Protein AF-A0A943TGK4-F1 (afdb_monomer_lite)

Structure (mmCIF, N/CA/C/O backbone):
data_AF-A0A943TGK4-F1
#
_entry.id   AF-A0A943TGK4-F1
#
loop_
_atom_site.group_PDB
_atom_site.id
_atom_site.type_symbol
_atom_site.label_atom_id
_atom_site.label_alt_id
_atom_site.label_comp_id
_atom_site.label_asym_id
_atom_site.label_entity_id
_atom_site.label_seq_id
_atom_site.pdbx_PDB_ins_code
_atom_site.Cartn_x
_atom_site.Cartn_y
_atom_site.Cartn_z
_atom_site.occupancy
_atom_site.B_iso_or_equiv
_atom_site.auth_seq_id
_atom_site.auth_comp_id
_atom_site.auth_asym_id
_atom_site.auth_atom_id
_atom_site.pdbx_PDB_model_num
ATOM 1 N N . LYS A 1 1 ? 6.358 -10.806 -20.850 1.00 39.47 1 LYS A N 1
ATOM 2 C CA . LYS A 1 1 ? 7.495 -9.863 -20.963 1.00 39.47 1 LYS A CA 1
ATOM 3 C C . LYS A 1 1 ? 7.512 -9.006 -19.706 1.00 39.47 1 LYS A C 1
ATOM 5 O O . LYS A 1 1 ? 6.733 -8.071 -19.610 1.00 39.47 1 LYS A O 1
ATOM 10 N N . THR A 1 2 ? 8.279 -9.402 -18.698 1.00 44.31 2 THR A N 1
ATOM 11 C CA . THR A 1 2 ? 8.508 -8.584 -17.504 1.00 44.31 2 THR A CA 1
ATOM 12 C C . THR A 1 2 ? 9.655 -7.635 -17.809 1.00 44.31 2 THR A C 1
ATOM 14 O O . THR A 1 2 ? 10.704 -8.072 -18.269 1.00 44.31 2 THR A O 1
ATOM 17 N N . THR A 1 3 ? 9.431 -6.344 -17.606 1.00 54.97 3 THR A N 1
ATOM 18 C CA . THR A 1 3 ? 10.442 -5.286 -17.680 1.00 54.97 3 THR A CA 1
ATOM 19 C C . THR A 1 3 ? 11.542 -5.596 -16.655 1.00 54.97 3 THR A C 1
ATOM 21 O O . THR A 1 3 ? 11.349 -5.417 -15.450 1.00 54.97 3 THR A O 1
ATOM 24 N N . ASP A 1 4 ? 12.673 -6.148 -17.100 1.00 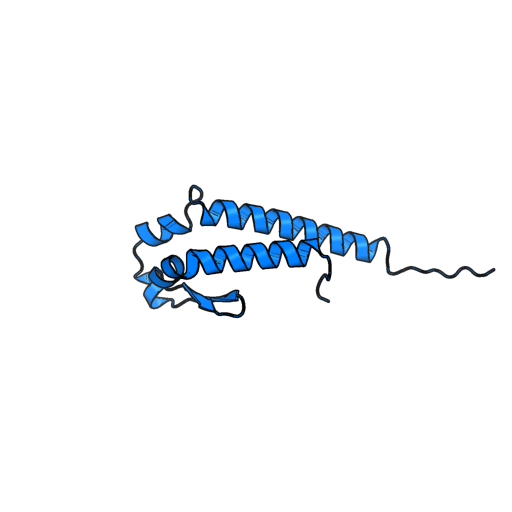60.09 4 ASP A N 1
ATOM 25 C CA . ASP A 1 4 ? 13.775 -6.589 -16.227 1.00 60.09 4 ASP A CA 1
ATOM 26 C C . ASP A 1 4 ? 14.643 -5.430 -15.704 1.00 60.09 4 ASP A C 1
ATOM 28 O O . ASP A 1 4 ? 15.632 -5.670 -15.004 1.00 60.09 4 ASP A O 1
ATOM 32 N N . SER A 1 5 ? 14.251 -4.183 -16.000 1.00 71.81 5 SER A N 1
ATOM 33 C CA . SER A 1 5 ? 14.897 -2.964 -15.517 1.00 71.81 5 SER A CA 1
ATOM 34 C C . SER A 1 5 ? 15.079 -2.973 -13.995 1.00 71.81 5 SER A C 1
ATOM 36 O O . SER A 1 5 ? 14.159 -3.256 -13.213 1.00 71.81 5 SER A O 1
ATOM 38 N N . HIS A 1 6 ? 16.305 -2.639 -13.584 1.00 79.94 6 HIS A N 1
ATOM 39 C CA . HIS A 1 6 ? 16.731 -2.542 -12.191 1.00 79.94 6 HIS A CA 1
ATOM 40 C C . HIS A 1 6 ? 15.796 -1.639 -11.374 1.00 79.94 6 HIS A C 1
ATOM 42 O O . HIS A 1 6 ? 15.399 -1.998 -10.261 1.00 79.94 6 HIS A O 1
ATOM 48 N N . ASP A 1 7 ? 15.372 -0.516 -11.954 1.00 86.19 7 ASP A N 1
ATOM 49 C CA . ASP A 1 7 ? 14.502 0.456 -11.295 1.00 86.19 7 ASP A CA 1
ATOM 50 C C . ASP A 1 7 ? 13.088 -0.083 -11.087 1.00 86.19 7 ASP A C 1
ATOM 52 O O . ASP A 1 7 ? 12.519 0.060 -10.003 1.00 86.19 7 ASP A O 1
ATOM 56 N N . THR A 1 8 ? 12.548 -0.811 -12.066 1.00 87.94 8 THR A N 1
ATOM 57 C CA . THR A 1 8 ? 11.214 -1.417 -11.952 1.00 87.94 8 THR A CA 1
ATOM 58 C C . THR A 1 8 ? 11.169 -2.443 -10.815 1.00 87.94 8 THR A C 1
ATOM 60 O O . THR A 1 8 ? 10.283 -2.400 -9.955 1.00 87.94 8 THR A O 1
ATOM 63 N N . LYS A 1 9 ? 12.178 -3.322 -10.734 1.00 90.06 9 LYS A N 1
ATOM 64 C CA . LYS A 1 9 ? 12.321 -4.291 -9.631 1.00 90.06 9 LYS A CA 1
ATOM 65 C C . LYS A 1 9 ? 12.501 -3.594 -8.284 1.00 90.06 9 LYS A C 1
ATOM 67 O O . LYS A 1 9 ? 11.919 -4.012 -7.279 1.00 90.06 9 LYS A O 1
ATOM 72 N N . ARG A 1 10 ? 13.287 -2.517 -8.254 1.00 93.12 10 ARG A N 1
ATOM 73 C CA . ARG A 1 10 ? 13.559 -1.727 -7.052 1.00 93.12 10 ARG A CA 1
ATOM 74 C C . ARG A 1 10 ? 12.296 -1.051 -6.514 1.00 93.12 10 ARG A C 1
ATOM 76 O O . ARG A 1 10 ? 12.066 -1.100 -5.303 1.00 93.12 10 ARG A O 1
ATOM 83 N N . TYR A 1 11 ? 11.478 -0.430 -7.362 1.00 93.75 11 TYR A N 1
ATOM 84 C CA . TYR A 1 11 ? 10.233 0.210 -6.923 1.00 93.75 11 TYR A CA 1
ATOM 85 C C . TYR A 1 11 ? 9.162 -0.814 -6.539 1.00 93.75 11 TYR A C 1
ATOM 87 O O . TYR A 1 11 ? 8.489 -0.623 -5.528 1.00 93.75 11 TYR A O 1
ATOM 95 N N . LEU A 1 12 ? 9.085 -1.955 -7.233 1.00 91.62 12 LEU A N 1
ATOM 96 C CA . LEU A 1 12 ? 8.221 -3.064 -6.820 1.00 91.62 12 LEU A CA 1
ATOM 97 C C . LEU A 1 12 ? 8.592 -3.583 -5.421 1.00 91.62 12 LEU A C 1
ATOM 99 O O . LEU A 1 12 ? 7.717 -3.785 -4.582 1.00 91.62 12 LEU A O 1
ATOM 103 N N . LYS A 1 13 ? 9.888 -3.770 -5.135 1.00 93.19 13 LYS A N 1
ATOM 104 C CA . LYS A 1 13 ? 10.360 -4.195 -3.806 1.00 93.19 13 LYS A CA 1
ATOM 105 C C . LYS A 1 13 ? 10.032 -3.160 -2.726 1.00 93.19 13 LYS A C 1
ATOM 107 O O . LYS A 1 13 ? 9.636 -3.543 -1.628 1.00 93.19 13 LYS A O 1
ATOM 112 N N . GLN A 1 14 ? 10.171 -1.869 -3.034 1.00 94.81 14 GLN A N 1
ATOM 11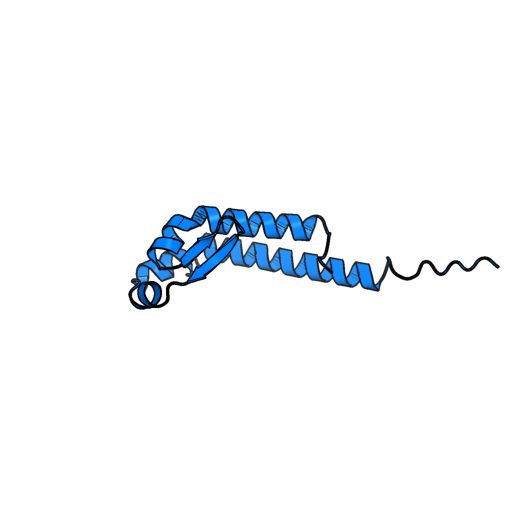3 C CA . GLN A 1 14 ? 9.786 -0.790 -2.119 1.00 94.81 14 GLN A CA 1
ATOM 114 C C . GLN A 1 14 ? 8.286 -0.799 -1.827 1.00 94.81 14 GLN A C 1
ATOM 116 O O . GLN A 1 14 ? 7.914 -0.697 -0.662 1.00 94.81 14 GLN A O 1
ATOM 121 N N . LEU A 1 15 ? 7.440 -0.973 -2.849 1.00 94.44 15 LEU A N 1
ATOM 122 C CA . LEU A 1 15 ? 5.993 -1.049 -2.664 1.00 94.44 15 LEU A CA 1
ATOM 123 C C . LEU A 1 15 ? 5.614 -2.254 -1.799 1.00 94.44 15 LEU A C 1
ATOM 125 O O . LEU A 1 15 ? 4.906 -2.090 -0.814 1.00 94.44 15 LEU A O 1
ATOM 129 N N . LYS A 1 16 ? 6.163 -3.441 -2.096 1.00 94.00 16 LYS A N 1
ATOM 130 C CA . LYS A 1 16 ? 5.939 -4.647 -1.280 1.00 94.00 16 LYS A CA 1
ATOM 131 C C . LYS A 1 16 ? 6.362 -4.441 0.173 1.00 94.00 16 LYS A C 1
ATOM 133 O O . LYS A 1 16 ? 5.601 -4.761 1.073 1.00 94.00 16 LYS A O 1
ATOM 138 N N . SER A 1 17 ? 7.547 -3.873 0.397 1.00 94.69 17 SER A N 1
ATOM 139 C CA . SER A 1 17 ? 8.055 -3.584 1.744 1.00 94.69 17 SER A CA 1
ATOM 140 C C . SER A 1 17 ? 7.156 -2.599 2.495 1.00 94.69 17 SER A C 1
ATOM 142 O O . SER A 1 17 ? 6.824 -2.828 3.658 1.00 94.69 17 SER A O 1
ATOM 144 N N . LEU A 1 18 ? 6.704 -1.536 1.818 1.00 95.44 18 LEU A N 1
ATOM 145 C CA . LEU A 1 18 ? 5.756 -0.580 2.381 1.0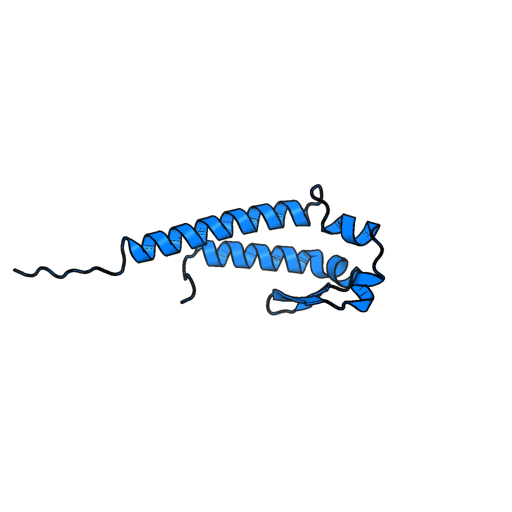0 95.44 18 LEU A CA 1
ATOM 146 C C . LEU A 1 18 ? 4.461 -1.291 2.784 1.00 95.44 18 LEU A C 1
ATOM 148 O O . LEU A 1 18 ? 4.054 -1.201 3.931 1.00 95.44 18 LEU A O 1
ATOM 152 N N . THR A 1 19 ? 3.844 -2.047 1.882 1.00 94.31 19 THR A N 1
ATOM 153 C CA . THR A 1 19 ? 2.599 -2.770 2.164 1.00 94.31 19 THR A CA 1
ATOM 154 C C . THR A 1 19 ? 2.758 -3.807 3.278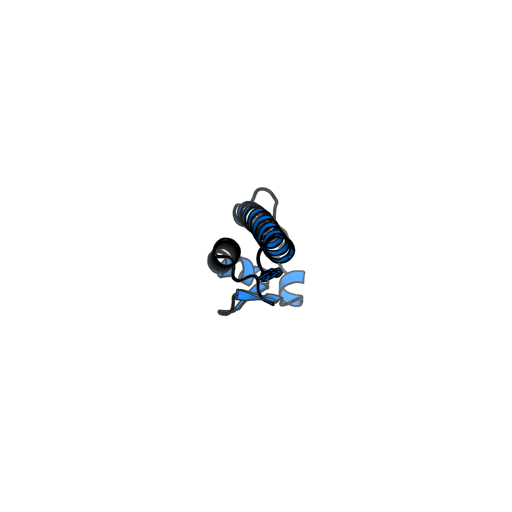 1.00 94.31 19 THR A C 1
ATOM 156 O O . THR A 1 19 ? 1.883 -3.913 4.131 1.00 94.31 19 THR A O 1
ATOM 159 N N . SER A 1 20 ? 3.888 -4.516 3.355 1.00 94.44 20 SER A N 1
ATOM 160 C CA . SER A 1 20 ? 4.172 -5.431 4.467 1.00 94.44 20 SER A CA 1
ATOM 161 C C . SER A 1 20 ? 4.334 -4.709 5.807 1.00 94.44 20 SER A C 1
ATOM 163 O O . SER A 1 20 ? 3.862 -5.224 6.819 1.00 94.44 20 SER A O 1
ATOM 165 N N . LYS A 1 21 ? 4.944 -3.513 5.830 1.00 94.88 21 LYS A N 1
ATOM 166 C CA . LYS A 1 21 ? 5.055 -2.687 7.046 1.00 94.88 21 LYS A CA 1
ATOM 167 C C . LYS A 1 21 ? 3.676 -2.341 7.619 1.00 94.88 21 LYS A C 1
ATOM 169 O O . LYS A 1 21 ? 3.533 -2.352 8.833 1.00 94.88 21 LYS A O 1
ATOM 174 N N . TYR A 1 22 ? 2.690 -2.090 6.754 1.00 95.31 22 TYR A N 1
ATOM 175 C CA . TYR A 1 22 ? 1.315 -1.750 7.147 1.00 95.31 22 TYR A CA 1
ATOM 176 C C . TYR A 1 22 ? 0.365 -2.959 7.196 1.00 95.31 22 TYR A C 1
ATOM 178 O O . TYR A 1 22 ? -0.855 -2.809 7.200 1.00 95.31 22 TYR A O 1
ATOM 186 N N . SER A 1 23 ? 0.899 -4.185 7.188 1.00 94.81 23 SER A N 1
ATOM 187 C CA . SER A 1 23 ? 0.082 -5.406 7.125 1.00 94.81 23 SER A CA 1
ATOM 188 C C . SER A 1 23 ? -0.859 -5.567 8.319 1.00 94.81 23 SER A C 1
ATOM 190 O O . SER A 1 23 ? -1.966 -6.071 8.146 1.00 94.81 23 SER A O 1
ATOM 192 N N . SER A 1 24 ? -0.456 -5.105 9.507 1.00 94.00 24 SER A N 1
ATOM 193 C CA . SER A 1 24 ? -1.307 -5.136 10.698 1.00 94.00 24 SER A CA 1
ATOM 194 C C . SER A 1 24 ? -2.501 -4.196 10.549 1.00 94.00 24 SER A C 1
ATOM 196 O O . SER A 1 24 ? -3.635 -4.633 10.724 1.00 94.00 24 SER A O 1
ATOM 198 N N . GLU A 1 25 ? -2.278 -2.930 10.172 1.00 93.88 25 GLU A N 1
ATOM 199 C CA . GLU A 1 25 ? -3.383 -1.980 10.013 1.00 93.88 25 GLU A CA 1
ATOM 200 C C . GLU A 1 25 ? -4.296 -2.361 8.841 1.00 93.88 25 GLU A C 1
ATOM 202 O O . GLU A 1 25 ? -5.514 -2.232 8.938 1.00 93.88 25 GLU A O 1
ATOM 207 N N . LEU A 1 26 ? -3.726 -2.878 7.747 1.00 95.06 26 LEU A N 1
ATOM 208 C CA . LEU A 1 26 ? -4.494 -3.407 6.619 1.00 95.06 26 LEU A CA 1
ATOM 209 C C . LEU A 1 26 ? -5.372 -4.593 7.053 1.00 95.06 26 LEU A C 1
ATOM 211 O O . LEU A 1 26 ? -6.545 -4.650 6.686 1.00 95.06 26 LEU A O 1
ATOM 215 N N . SER A 1 27 ? -4.851 -5.493 7.890 1.00 94.50 27 SER A N 1
ATOM 216 C CA . SER A 1 27 ? -5.610 -6.637 8.407 1.00 94.50 27 SER A CA 1
ATOM 217 C C . SER A 1 27 ? -6.796 -6.198 9.272 1.00 94.50 27 SER A C 1
ATOM 219 O O . SER A 1 27 ? -7.893 -6.739 9.140 1.00 94.50 27 SER A O 1
ATOM 221 N N . GLU A 1 28 ? -6.627 -5.147 10.085 1.00 93.31 28 GLU A N 1
ATOM 222 C CA . GLU A 1 28 ? -7.704 -4.588 10.920 1.00 93.31 28 GLU A CA 1
ATOM 223 C C . GLU A 1 28 ? -8.915 -4.071 10.132 1.00 93.31 28 GLU A C 1
ATOM 225 O O . GLU A 1 28 ? -9.995 -3.917 10.706 1.00 93.31 28 GLU A O 1
ATOM 230 N N . ILE A 1 29 ? -8.740 -3.773 8.845 1.00 94.94 29 ILE A N 1
ATOM 231 C CA . ILE A 1 29 ? -9.815 -3.338 7.948 1.00 94.94 29 ILE A CA 1
ATOM 232 C C . ILE A 1 29 ? -10.198 -4.420 6.928 1.00 94.94 29 ILE A C 1
ATOM 234 O O . ILE A 1 29 ? -10.868 -4.125 5.945 1.00 94.94 29 ILE A O 1
ATOM 238 N N . GLY A 1 30 ? -9.768 -5.668 7.131 1.00 94.56 30 GLY A N 1
ATOM 239 C CA . GLY A 1 30 ? -10.121 -6.793 6.265 1.00 94.56 30 GLY A CA 1
ATOM 240 C C . GLY A 1 30 ? -9.235 -6.963 5.028 1.00 94.56 30 GLY A C 1
ATOM 241 O O . GLY A 1 30 ? -9.614 -7.697 4.121 1.00 94.56 30 GLY A O 1
ATOM 242 N N . ILE A 1 31 ? -8.062 -6.327 4.961 1.00 96.06 31 ILE A N 1
ATOM 243 C CA . ILE A 1 31 ? -7.099 -6.496 3.864 1.00 96.06 31 ILE A CA 1
ATOM 244 C C . ILE A 1 31 ? -5.911 -7.329 4.350 1.00 96.06 31 ILE A C 1
ATOM 246 O O . ILE A 1 31 ? -5.104 -6.886 5.159 1.00 96.06 31 ILE A O 1
ATOM 250 N N . THR A 1 32 ? -5.753 -8.534 3.816 1.00 95.62 32 THR A N 1
ATOM 251 C CA . THR A 1 32 ? -4.620 -9.407 4.138 1.00 95.62 32 THR A CA 1
ATOM 252 C C . THR A 1 32 ? -3.498 -9.237 3.117 1.00 95.62 32 THR A C 1
ATOM 254 O O . THR A 1 32 ? -3.731 -9.214 1.908 1.00 95.62 32 THR A O 1
ATOM 257 N N . VAL A 1 33 ? -2.260 -9.138 3.609 1.00 94.88 33 VAL A N 1
ATOM 258 C CA . VAL A 1 33 ? -1.044 -9.094 2.786 1.00 94.88 33 VAL A CA 1
ATOM 259 C C . VAL A 1 33 ? -0.399 -10.477 2.781 1.00 94.88 33 VAL A C 1
ATOM 261 O O . VAL A 1 33 ? 0.148 -10.922 3.787 1.00 94.88 33 VAL A O 1
ATOM 264 N N . GLU A 1 34 ? -0.441 -11.168 1.646 1.00 91.88 34 GLU A N 1
ATOM 265 C CA . GLU A 1 34 ? 0.228 -12.458 1.484 1.00 91.88 34 GLU A CA 1
ATOM 266 C C . GLU A 1 34 ? 1.755 -12.294 1.391 1.00 91.88 34 GLU A C 1
ATOM 268 O O . GLU A 1 34 ? 2.272 -11.270 0.935 1.00 91.88 34 GLU A O 1
ATOM 273 N N . ARG A 1 35 ? 2.509 -13.358 1.709 1.00 85.44 35 ARG A N 1
ATOM 274 C CA . ARG A 1 35 ? 3.984 -13.380 1.597 1.00 85.44 35 ARG A CA 1
ATOM 275 C C . ARG A 1 35 ? 4.493 -13.056 0.184 1.00 85.44 35 ARG A C 1
ATOM 277 O O . ARG A 1 35 ? 5.591 -12.531 0.023 1.00 85.44 35 ARG A O 1
ATOM 284 N N . SER A 1 36 ? 3.696 -13.355 -0.842 1.00 84.00 36 SER A N 1
ATOM 285 C CA . SER A 1 36 ? 3.980 -13.034 -2.249 1.00 84.00 36 SER A CA 1
ATOM 286 C C . SER A 1 36 ? 3.925 -11.523 -2.551 1.00 84.00 36 SER A C 1
ATOM 288 O O . SER A 1 36 ? 4.482 -11.061 -3.558 1.00 84.00 36 SER A O 1
ATOM 290 N N . GLY A 1 37 ? 3.287 -10.743 -1.674 1.00 84.94 37 GLY A N 1
ATOM 291 C CA . GLY A 1 37 ? 2.904 -9.348 -1.881 1.00 84.94 37 GLY A CA 1
ATOM 292 C C . GLY A 1 37 ? 1.512 -9.179 -2.497 1.00 84.94 37 GLY A C 1
ATOM 293 O O . GLY A 1 37 ? 1.139 -8.056 -2.821 1.00 84.94 37 GLY A O 1
ATOM 294 N N . LYS A 1 38 ? 0.756 -10.268 -2.690 1.00 91.12 38 LYS A N 1
ATOM 295 C CA . LYS A 1 38 ? -0.648 -10.211 -3.108 1.00 91.12 38 LYS A CA 1
ATOM 296 C C . LYS A 1 38 ? -1.516 -9.685 -1.963 1.00 91.12 38 LYS A C 1
ATOM 298 O O . LYS A 1 38 ? -1.292 -10.026 -0.805 1.00 91.12 38 LYS A O 1
ATOM 303 N N . LEU A 1 39 ? -2.505 -8.868 -2.311 1.00 94.12 39 LEU A N 1
ATOM 304 C CA . LEU A 1 39 ? -3.517 -8.370 -1.388 1.00 94.12 39 LEU A CA 1
ATOM 305 C C . LEU A 1 39 ? -4.807 -9.160 -1.577 1.00 94.12 39 LEU A C 1
ATOM 307 O O . LEU A 1 39 ? -5.270 -9.321 -2.707 1.00 94.12 39 LEU A O 1
ATOM 311 N N . THR A 1 40 ? -5.382 -9.640 -0.483 1.00 95.00 40 THR A N 1
ATOM 312 C CA . THR A 1 40 ? -6.708 -10.260 -0.467 1.00 95.00 40 THR A CA 1
ATOM 313 C C . THR A 1 40 ? -7.631 -9.449 0.424 1.00 95.00 40 THR A C 1
ATOM 315 O O . THR A 1 40 ? -7.228 -8.953 1.473 1.00 95.00 40 THR A O 1
ATOM 318 N N . VAL A 1 41 ? -8.871 -9.273 -0.023 1.00 95.44 41 VAL A N 1
ATOM 319 C CA . VAL A 1 41 ? -9.870 -8.470 0.679 1.00 95.44 41 VAL A CA 1
ATOM 320 C C . VAL A 1 41 ? -10.944 -9.403 1.209 1.00 95.44 41 VAL A C 1
ATOM 322 O O . VAL A 1 41 ? -11.518 -10.185 0.456 1.00 95.44 41 VAL A O 1
ATOM 325 N N . ASN A 1 42 ? -11.213 -9.311 2.503 1.00 95.50 42 ASN A N 1
ATOM 326 C CA . ASN A 1 42 ? -12.420 -9.836 3.108 1.00 95.50 42 ASN A CA 1
ATOM 327 C C . ASN A 1 42 ? -13.476 -8.726 3.063 1.00 95.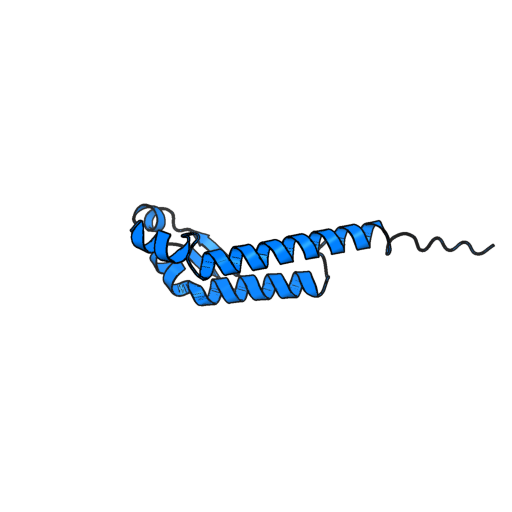50 42 ASN A C 1
ATOM 329 O O . ASN A 1 42 ? -13.399 -7.756 3.818 1.00 95.50 42 ASN A O 1
ATOM 333 N N . GLU A 1 43 ? -14.433 -8.847 2.145 1.00 93.62 43 GLU A N 1
ATOM 334 C CA . GLU A 1 43 ? -15.441 -7.810 1.922 1.00 93.62 43 GLU A CA 1
ATOM 335 C C . GLU A 1 43 ? -16.317 -7.539 3.145 1.00 93.62 43 GLU A C 1
ATOM 337 O O . GLU A 1 43 ? -16.658 -6.386 3.393 1.00 93.62 43 GLU A O 1
ATOM 342 N N . ASP A 1 44 ? -16.677 -8.566 3.914 1.00 93.19 44 ASP A N 1
ATOM 343 C CA . ASP A 1 44 ? -17.554 -8.413 5.078 1.00 93.19 44 ASP A CA 1
ATOM 344 C C . ASP A 1 44 ? -16.841 -7.666 6.210 1.00 93.19 44 ASP A C 1
ATOM 346 O O . ASP A 1 44 ? -17.403 -6.755 6.826 1.00 93.19 44 ASP A O 1
ATOM 350 N N . LEU A 1 45 ? -15.560 -7.973 6.432 1.00 91.75 45 LEU A N 1
ATOM 351 C CA . LEU A 1 45 ? -14.724 -7.223 7.370 1.00 91.75 45 LEU A CA 1
ATOM 352 C C . LEU A 1 45 ? -14.469 -5.794 6.887 1.00 91.75 45 LEU A C 1
ATOM 354 O O . LEU A 1 45 ? -14.506 -4.870 7.691 1.00 91.75 45 LEU A O 1
ATOM 358 N N . LEU A 1 46 ? -14.267 -5.587 5.584 1.00 91.12 46 LEU A N 1
ATOM 359 C CA . LEU A 1 46 ? -14.049 -4.249 5.035 1.00 91.12 46 LEU A CA 1
ATOM 360 C C . LEU A 1 46 ? -15.316 -3.382 5.118 1.00 91.12 46 LEU A C 1
ATOM 362 O O . LEU A 1 46 ? -15.222 -2.203 5.448 1.00 91.12 46 LEU A O 1
ATOM 366 N N . LYS A 1 47 ? -16.502 -3.955 4.869 1.00 90.69 47 LYS A N 1
ATOM 367 C CA . LYS A 1 47 ? -17.799 -3.260 4.988 1.00 90.69 47 LYS A CA 1
ATOM 368 C C . LYS A 1 47 ? -18.121 -2.878 6.433 1.00 90.69 47 LYS A C 1
ATOM 370 O O . LYS A 1 47 ? -18.735 -1.841 6.669 1.00 90.69 47 LYS A O 1
ATOM 375 N N . THR A 1 48 ? -17.720 -3.711 7.392 1.00 91.50 48 THR A N 1
ATOM 376 C CA . THR A 1 48 ? -17.913 -3.458 8.831 1.00 91.50 48 THR A CA 1
ATOM 377 C C . THR A 1 48 ? -16.781 -2.634 9.453 1.00 91.50 48 THR A C 1
ATOM 379 O O . THR A 1 48 ? -16.930 -2.119 10.565 1.00 91.50 48 THR A O 1
ATOM 382 N N . ALA A 1 49 ? -15.658 -2.467 8.747 1.00 90.75 49 ALA A N 1
ATOM 383 C CA . ALA A 1 49 ? -14.521 -1.700 9.224 1.00 90.75 49 ALA A CA 1
ATOM 384 C C . ALA A 1 49 ? -14.908 -0.236 9.459 1.00 90.75 49 ALA A C 1
ATOM 386 O O . ALA A 1 49 ? -15.517 0.436 8.627 1.00 90.75 49 ALA A O 1
ATOM 387 N N . ASN A 1 50 ? -14.504 0.297 10.610 1.00 91.50 50 ASN A N 1
ATOM 388 C CA . ASN A 1 50 ? -14.773 1.687 10.943 1.00 91.50 50 ASN A CA 1
ATOM 389 C C . ASN A 1 50 ? -14.069 2.624 9.942 1.00 91.50 50 ASN A C 1
ATOM 391 O O . ASN A 1 50 ? -12.847 2.564 9.784 1.00 91.50 50 ASN A O 1
ATOM 395 N N . ASN A 1 51 ? -14.823 3.554 9.346 1.00 90.00 51 ASN A N 1
ATOM 396 C CA . ASN A 1 51 ? -14.310 4.582 8.433 1.00 90.00 51 ASN A CA 1
ATOM 397 C C . ASN A 1 51 ? -13.082 5.327 8.979 1.00 90.00 51 ASN A C 1
ATOM 399 O O . ASN A 1 51 ? -12.189 5.682 8.217 1.00 90.00 51 ASN A O 1
ATOM 403 N N . SER A 1 52 ? -12.995 5.545 10.294 1.00 91.50 52 SER A N 1
ATOM 404 C CA . SER A 1 52 ? -11.820 6.151 10.929 1.00 91.50 52 SER A CA 1
ATOM 405 C C . SER A 1 52 ? -10.557 5.303 10.739 1.00 91.50 52 SER A C 1
ATOM 407 O O . SER A 1 52 ? -9.505 5.843 10.404 1.00 91.50 52 SER A O 1
ATOM 409 N N . LYS A 1 53 ? -10.652 3.971 10.867 1.00 91.25 53 LYS A N 1
ATOM 410 C CA . LYS A 1 53 ? -9.525 3.052 10.631 1.00 91.25 53 LYS A CA 1
ATOM 411 C C . LYS A 1 53 ? -9.116 3.032 9.160 1.00 91.25 53 LYS A C 1
ATOM 413 O O . LYS A 1 53 ? -7.937 3.174 8.859 1.00 91.25 53 LYS A O 1
ATOM 418 N N . VAL A 1 54 ? -10.090 2.970 8.251 1.00 93.00 54 VAL A N 1
ATOM 419 C CA . VAL A 1 54 ? -9.836 3.040 6.801 1.00 93.00 54 VAL A CA 1
ATOM 420 C C . VAL A 1 54 ? -9.134 4.356 6.444 1.00 93.00 54 VAL A C 1
ATOM 422 O O . VAL A 1 54 ? -8.115 4.366 5.753 1.00 93.00 54 VAL A O 1
ATOM 425 N N . ARG A 1 55 ? -9.612 5.481 6.991 1.00 93.12 55 ARG A N 1
ATOM 426 C CA . ARG A 1 55 ? -9.018 6.808 6.785 1.00 93.12 55 ARG A CA 1
ATOM 427 C C . ARG A 1 55 ? -7.623 6.946 7.388 1.00 93.12 55 ARG A C 1
ATOM 429 O O . ARG A 1 55 ? -6.819 7.663 6.799 1.00 93.12 55 ARG A O 1
ATOM 436 N N . LYS A 1 56 ? -7.301 6.284 8.500 1.00 92.69 56 LYS A N 1
ATOM 437 C CA . LYS A 1 56 ? -5.941 6.292 9.074 1.00 92.69 56 LYS A CA 1
ATOM 438 C C . LYS A 1 56 ? -4.894 5.665 8.155 1.00 92.69 56 LYS A C 1
ATOM 440 O O . LYS A 1 56 ? -3.723 5.994 8.281 1.00 92.69 56 LYS A O 1
ATOM 445 N N . ILE A 1 57 ? -5.304 4.816 7.217 1.00 93.50 57 ILE A N 1
ATOM 446 C CA . ILE A 1 57 ? -4.391 4.185 6.258 1.00 93.50 57 ILE A CA 1
ATOM 447 C C . ILE A 1 57 ? -4.436 4.922 4.922 1.00 93.50 57 ILE A C 1
ATOM 449 O O . ILE A 1 57 ? -3.398 5.311 4.392 1.00 93.50 57 ILE A O 1
ATOM 453 N N . PHE A 1 58 ? -5.644 5.139 4.393 1.00 93.56 58 PHE A N 1
ATOM 454 C CA . PHE A 1 58 ? -5.845 5.561 3.006 1.00 93.56 58 PHE A CA 1
ATOM 455 C C . PHE A 1 58 ? -6.147 7.048 2.813 1.00 93.56 58 PHE A C 1
ATOM 457 O O . PHE A 1 58 ? -6.267 7.494 1.673 1.00 93.56 58 PHE A O 1
ATOM 464 N N . SER A 1 59 ? -6.245 7.859 3.873 1.00 94.50 59 SER A N 1
ATOM 465 C CA . SER A 1 59 ? -6.390 9.310 3.669 1.00 94.50 59 SER A CA 1
ATOM 466 C C . SER A 1 59 ? -5.149 9.885 2.975 1.00 94.50 59 SER A C 1
ATOM 468 O O . SER A 1 59 ? -4.042 9.379 3.187 1.00 94.50 59 SER A O 1
ATOM 470 N N . PRO A 1 60 ? -5.299 10.956 2.177 1.00 91.50 60 PRO A N 1
ATOM 471 C CA . PRO A 1 60 ? -4.193 11.556 1.429 1.00 91.50 60 PRO A CA 1
ATOM 472 C C . PRO A 1 60 ? -3.062 12.055 2.332 1.00 91.50 60 PRO A C 1
ATOM 474 O O . PRO A 1 60 ? -1.908 12.077 1.916 1.00 91.50 60 PRO A O 1
ATOM 477 N N . ASP A 1 61 ? -3.367 12.407 3.581 1.00 92.50 61 ASP A N 1
ATOM 478 C CA . ASP A 1 61 ? -2.374 12.903 4.529 1.00 92.50 61 ASP A CA 1
ATOM 479 C C . ASP A 1 61 ? -1.510 11.814 5.166 1.00 92.50 61 ASP A C 1
ATOM 481 O O . ASP A 1 61 ? -0.460 12.130 5.734 1.00 92.50 61 ASP A O 1
ATOM 485 N N . GLN A 1 62 ? -1.913 10.550 5.040 1.00 95.06 62 GLN A N 1
ATOM 486 C CA . GLN A 1 62 ? -1.273 9.428 5.715 1.00 95.06 62 GLN A CA 1
ATOM 487 C C . GLN A 1 62 ? 0.007 9.000 5.006 1.00 95.06 62 GLN A C 1
ATOM 489 O O . GLN A 1 62 ? 0.122 9.042 3.778 1.00 95.06 62 GLN A O 1
ATOM 494 N N . GLU A 1 63 ? 0.980 8.557 5.803 1.00 95.06 63 GLU A N 1
ATOM 495 C CA . GLU A 1 63 ? 2.295 8.135 5.315 1.00 95.06 63 GLU A CA 1
ATOM 496 C C . GLU A 1 63 ? 2.173 7.015 4.274 1.00 95.06 63 GLU A C 1
ATOM 498 O O . GLU A 1 63 ? 2.855 7.068 3.248 1.00 95.06 63 GLU A O 1
ATOM 503 N N . TYR A 1 64 ? 1.279 6.046 4.508 1.00 95.00 64 TYR A N 1
ATOM 504 C CA . TYR A 1 64 ? 1.044 4.939 3.585 1.00 95.00 64 TYR A CA 1
ATOM 505 C C . TYR A 1 64 ? 0.616 5.441 2.201 1.00 95.00 64 TYR A C 1
ATOM 507 O O . TYR A 1 64 ? 1.327 5.193 1.228 1.00 95.00 64 TYR A O 1
ATOM 515 N N . SER A 1 65 ? -0.474 6.212 2.110 1.00 95.31 65 SER A N 1
ATOM 516 C CA . SER A 1 65 ? -0.971 6.776 0.846 1.00 95.31 65 SER A CA 1
ATOM 517 C C . SER A 1 65 ? 0.072 7.624 0.125 1.00 95.31 65 SER A C 1
ATOM 519 O O . SER A 1 65 ? 0.293 7.442 -1.071 1.00 95.31 65 SER A O 1
ATOM 521 N N . LYS A 1 66 ? 0.763 8.517 0.847 1.00 96.31 66 LYS A N 1
ATOM 522 C CA . LYS A 1 66 ? 1.797 9.397 0.275 1.00 96.31 66 LYS A CA 1
ATOM 523 C C . LYS A 1 66 ? 2.951 8.599 -0.325 1.00 96.31 66 LYS A C 1
ATOM 525 O O . LYS A 1 66 ? 3.370 8.853 -1.457 1.00 96.31 66 LYS A O 1
ATOM 530 N N . LYS A 1 67 ? 3.473 7.620 0.421 1.00 96.38 67 LYS A N 1
ATOM 531 C CA . LYS A 1 67 ? 4.593 6.787 -0.034 1.00 96.38 67 LYS A CA 1
ATOM 532 C C . LYS A 1 67 ? 4.172 5.843 -1.150 1.00 96.38 67 LYS A C 1
ATOM 534 O O . LYS A 1 67 ? 4.904 5.740 -2.130 1.00 96.38 67 LYS A O 1
ATOM 539 N N . ALA A 1 68 ? 3.005 5.211 -1.041 1.00 95.44 68 ALA A N 1
ATOM 540 C CA . ALA A 1 68 ? 2.465 4.347 -2.083 1.00 95.44 68 ALA A CA 1
ATOM 541 C C . ALA A 1 68 ? 2.298 5.126 -3.393 1.00 95.44 68 ALA A C 1
ATOM 543 O O . ALA A 1 68 ? 2.830 4.706 -4.416 1.00 95.44 68 ALA A O 1
ATOM 544 N N . TYR A 1 69 ? 1.676 6.309 -3.346 1.00 95.69 69 TYR A N 1
ATOM 545 C CA . TYR A 1 69 ? 1.522 7.181 -4.510 1.00 95.69 69 TYR A CA 1
ATOM 546 C C . TYR A 1 69 ? 2.873 7.561 -5.134 1.00 95.69 69 TYR A C 1
ATOM 548 O O . TYR A 1 69 ? 3.066 7.415 -6.340 1.00 95.69 69 TYR A O 1
ATOM 556 N N . SER A 1 70 ? 3.848 7.976 -4.317 1.00 96.25 70 SER A N 1
ATOM 557 C CA . SER A 1 70 ? 5.189 8.330 -4.801 1.00 96.25 70 SER A CA 1
ATOM 558 C C . SER A 1 70 ? 5.922 7.147 -5.447 1.00 96.25 70 SER A C 1
ATOM 560 O O . SER A 1 70 ? 6.519 7.299 -6.516 1.00 96.25 70 SER A O 1
ATOM 562 N N . ILE A 1 71 ? 5.878 5.965 -4.823 1.00 96.00 71 ILE A N 1
ATOM 563 C CA . ILE A 1 71 ? 6.511 4.750 -5.352 1.00 96.00 71 ILE A CA 1
ATOM 564 C C . ILE A 1 71 ? 5.836 4.332 -6.658 1.00 96.00 71 ILE A C 1
ATOM 566 O O . ILE A 1 71 ? 6.542 4.046 -7.621 1.00 96.00 71 ILE A O 1
ATOM 570 N N . CYS A 1 72 ? 4.502 4.341 -6.720 1.00 94.06 72 CYS A N 1
ATOM 571 C CA . CYS A 1 72 ? 3.748 4.016 -7.930 1.00 94.06 72 CYS A CA 1
ATOM 572 C C . CYS A 1 72 ? 4.040 4.996 -9.072 1.00 94.06 72 CYS A C 1
ATOM 574 O O . CYS A 1 72 ? 4.215 4.560 -10.205 1.00 94.06 72 CYS A O 1
ATOM 576 N N . GLY A 1 73 ? 4.171 6.296 -8.786 1.00 96.12 73 GLY A N 1
ATOM 577 C CA . GLY A 1 73 ? 4.577 7.289 -9.782 1.00 96.12 73 GLY A CA 1
ATOM 578 C C . GLY A 1 73 ? 5.955 6.979 -10.376 1.00 96.12 73 GLY A C 1
ATOM 579 O O . GLY A 1 73 ? 6.103 6.911 -11.592 1.00 96.12 73 GLY A O 1
ATOM 580 N N . LYS A 1 74 ? 6.947 6.693 -9.523 1.00 94.62 74 LYS A N 1
ATOM 581 C CA . LYS A 1 74 ? 8.302 6.310 -9.962 1.00 94.62 74 LYS A CA 1
ATOM 582 C C . LYS A 1 74 ? 8.326 4.973 -10.702 1.00 94.62 74 LYS A C 1
ATOM 584 O O . LYS A 1 74 ? 9.028 4.841 -11.697 1.00 94.62 74 LYS A O 1
ATOM 589 N N . PHE A 1 75 ? 7.545 4.000 -10.235 1.00 93.06 75 PHE A N 1
ATOM 590 C CA . PHE A 1 75 ? 7.374 2.709 -10.894 1.00 93.06 75 PHE A CA 1
ATOM 591 C C . PHE A 1 75 ? 6.792 2.882 -12.300 1.00 93.06 75 PHE A C 1
ATOM 593 O O . PHE A 1 75 ? 7.323 2.313 -13.246 1.00 93.06 75 PHE A O 1
ATOM 600 N N . ASN A 1 76 ? 5.757 3.711 -12.454 1.00 91.88 76 ASN A N 1
ATOM 601 C CA . ASN A 1 76 ? 5.144 3.994 -13.748 1.00 91.88 76 ASN A CA 1
ATOM 602 C C . ASN A 1 76 ? 6.131 4.659 -14.719 1.00 91.88 76 ASN A C 1
ATOM 604 O O . ASN A 1 76 ? 6.221 4.246 -15.873 1.00 91.88 76 ASN A O 1
ATOM 608 N N . THR A 1 77 ? 6.913 5.637 -14.251 1.00 92.06 77 THR A N 1
ATOM 609 C CA . THR A 1 77 ? 7.983 6.244 -15.057 1.00 92.06 77 THR A CA 1
ATOM 610 C C . THR A 1 77 ? 9.032 5.209 -15.460 1.00 92.06 77 THR A C 1
ATOM 612 O O . THR A 1 77 ? 9.330 5.089 -16.640 1.00 92.06 77 THR A O 1
ATOM 615 N N . ALA A 1 78 ? 9.516 4.389 -14.522 1.00 89.56 78 ALA A N 1
ATOM 616 C CA . ALA A 1 78 ? 10.516 3.359 -14.810 1.00 89.56 78 ALA A CA 1
ATOM 617 C C . ALA A 1 78 ? 10.026 2.316 -15.829 1.00 89.56 78 ALA A C 1
ATOM 619 O O . ALA A 1 78 ? 10.783 1.908 -16.707 1.00 89.56 78 ALA A O 1
ATOM 620 N N . VAL A 1 79 ? 8.757 1.902 -15.739 1.00 88.12 79 VAL A N 1
ATOM 621 C CA . VAL A 1 79 ? 8.135 0.997 -16.717 1.00 88.12 79 VAL A CA 1
ATOM 622 C C . VAL A 1 79 ? 8.025 1.669 -18.083 1.00 88.12 79 VAL A C 1
ATOM 624 O O . VAL A 1 79 ? 8.335 1.044 -19.096 1.00 88.12 79 VAL A O 1
ATOM 627 N N . ARG A 1 80 ? 7.609 2.940 -18.132 1.00 87.69 80 ARG A N 1
ATOM 628 C CA . ARG A 1 80 ? 7.529 3.706 -19.381 1.00 87.69 80 ARG A CA 1
ATOM 629 C C . ARG A 1 80 ? 8.901 3.823 -20.045 1.00 87.69 80 ARG A C 1
ATOM 631 O O . ARG A 1 80 ? 9.005 3.555 -21.239 1.00 87.69 80 ARG A O 1
ATOM 638 N N . ASP A 1 81 ? 9.928 4.180 -19.285 1.00 86.19 81 ASP A N 1
ATOM 639 C CA . ASP A 1 81 ? 11.295 4.333 -19.785 1.00 86.19 81 ASP A CA 1
ATOM 640 C C . ASP A 1 81 ? 11.860 2.998 -20.285 1.00 86.19 81 ASP A C 1
ATOM 642 O O . ASP A 1 81 ? 12.488 2.949 -21.343 1.00 86.19 81 ASP A O 1
ATOM 646 N N . ASP A 1 82 ? 11.576 1.895 -19.583 1.00 83.75 82 ASP A N 1
ATOM 647 C CA . ASP A 1 82 ? 11.959 0.549 -20.017 1.00 83.75 82 ASP A CA 1
ATOM 648 C C . ASP A 1 82 ? 11.275 0.156 -21.338 1.00 83.75 82 ASP A C 1
ATOM 650 O O . ASP A 1 82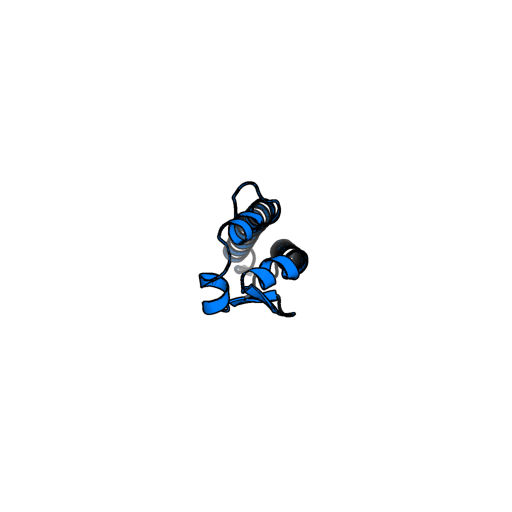 ? 11.941 -0.324 -22.255 1.00 83.75 82 ASP A O 1
ATOM 654 N N . ILE A 1 83 ? 9.973 0.430 -21.488 1.00 83.81 83 ILE A N 1
ATOM 655 C CA . ILE A 1 83 ? 9.237 0.193 -22.741 1.00 83.81 83 ILE A CA 1
ATOM 656 C C . ILE A 1 83 ? 9.826 1.029 -23.885 1.00 83.81 83 ILE A C 1
ATOM 658 O O . ILE A 1 83 ? 10.090 0.493 -24.961 1.00 83.81 83 ILE A O 1
ATOM 662 N N . VAL A 1 84 ? 10.063 2.325 -23.661 1.00 84.38 84 VAL A N 1
ATOM 663 C CA . VAL A 1 84 ? 10.648 3.221 -24.672 1.00 84.38 84 VAL A CA 1
ATOM 664 C C . VAL A 1 84 ? 12.052 2.757 -25.062 1.00 84.38 84 VAL A C 1
ATOM 666 O O . VAL A 1 84 ? 12.372 2.716 -26.246 1.00 84.38 84 VAL A O 1
ATOM 669 N N . SER A 1 85 ? 12.880 2.339 -24.100 1.00 77.50 85 SER A N 1
ATOM 670 C CA . SER A 1 85 ? 14.215 1.791 -24.365 1.00 77.50 85 SER A CA 1
ATOM 671 C C . SER A 1 85 ? 14.165 0.497 -25.186 1.00 77.50 85 SER A C 1
ATOM 673 O O . SER A 1 85 ? 14.955 0.328 -26.118 1.00 77.50 85 SER A O 1
ATOM 675 N N . GLN A 1 86 ? 13.218 -0.402 -24.892 1.00 76.06 86 GLN A N 1
ATOM 676 C CA . GLN A 1 86 ? 13.018 -1.627 -25.672 1.00 76.06 86 GLN A CA 1
ATOM 677 C C . GLN A 1 86 ? 12.619 -1.328 -27.124 1.00 76.06 86 GLN A C 1
ATOM 679 O O . GLN A 1 86 ? 13.139 -1.976 -28.032 1.00 76.06 86 GLN A O 1
ATOM 684 N N . ILE A 1 87 ? 11.739 -0.343 -27.344 1.00 74.12 87 ILE A N 1
ATOM 685 C CA . ILE A 1 87 ? 11.320 0.090 -28.687 1.00 74.12 87 ILE A CA 1
ATOM 686 C C . ILE A 1 87 ? 12.485 0.755 -29.433 1.00 74.12 87 ILE A C 1
ATOM 688 O O . ILE A 1 87 ? 12.716 0.451 -30.601 1.00 74.12 87 ILE A O 1
ATOM 692 N N . ASN A 1 88 ? 13.241 1.626 -28.760 1.00 71.50 88 ASN A N 1
ATOM 693 C CA . ASN A 1 88 ? 14.222 2.494 -29.412 1.00 71.50 88 ASN A CA 1
ATOM 694 C C . ASN A 1 88 ? 15.632 1.893 -29.551 1.00 71.50 88 ASN A C 1
ATOM 696 O O . ASN A 1 88 ? 16.422 2.450 -30.307 1.00 71.50 88 ASN A O 1
ATOM 700 N N . GLY A 1 89 ? 16.002 0.822 -28.832 1.00 61.06 89 GLY A N 1
ATOM 701 C CA . GLY A 1 89 ? 17.435 0.511 -28.686 1.00 61.06 89 GLY A CA 1
ATOM 702 C C . GLY A 1 89 ? 17.878 -0.925 -28.412 1.00 61.06 89 GLY A C 1
ATOM 703 O O . GLY A 1 89 ? 19.061 -1.118 -28.154 1.00 61.06 89 GLY A O 1
ATOM 704 N N . LYS A 1 90 ? 17.012 -1.947 -28.461 1.00 56.69 90 LYS A N 1
ATOM 705 C CA . LYS A 1 90 ? 17.465 -3.356 -28.319 1.00 56.69 90 LYS A CA 1
ATOM 706 C C . LYS A 1 90 ? 16.938 -4.330 -29.380 1.00 56.69 90 LYS A C 1
ATOM 708 O O . LYS A 1 90 ? 17.238 -5.517 -29.307 1.00 56.69 90 LYS A O 1
ATOM 713 N N . GLY A 1 91 ? 16.180 -3.848 -30.369 1.00 50.91 91 GLY A N 1
ATOM 714 C CA . GLY A 1 91 ? 15.537 -4.682 -31.398 1.00 50.91 91 GLY A CA 1
ATOM 715 C C . GLY A 1 91 ? 16.090 -4.562 -32.822 1.00 50.91 91 GLY A C 1
ATOM 716 O O . GLY A 1 91 ? 15.672 -5.324 -33.684 1.00 50.91 91 GLY A O 1
ATOM 717 N N . LEU A 1 92 ? 17.015 -3.639 -33.094 1.00 54.09 92 LEU A N 1
ATOM 718 C CA . LEU A 1 92 ? 17.578 -3.443 -34.433 1.00 54.09 92 LEU A CA 1
ATOM 719 C C . LEU A 1 92 ? 19.105 -3.410 -34.364 1.00 54.09 92 LEU A C 1
ATOM 721 O O . LEU A 1 92 ? 19.743 -2.396 -34.623 1.00 54.09 92 LEU A O 1
ATOM 725 N N . HIS A 1 93 ? 19.708 -4.558 -34.058 1.00 55.12 93 HIS A N 1
ATOM 726 C CA . HIS A 1 93 ? 21.020 -4.858 -34.623 1.00 55.12 93 HIS A CA 1
ATOM 727 C C . HIS A 1 93 ? 20.800 -5.112 -36.120 1.00 55.12 93 HIS A C 1
ATOM 729 O O . HIS A 1 93 ? 20.724 -6.261 -36.551 1.00 55.12 93 HIS A O 1
ATOM 735 N N . ILE A 1 94 ? 20.608 -4.057 -36.919 1.00 57.69 94 ILE A N 1
ATOM 736 C CA . ILE A 1 94 ? 20.702 -4.207 -38.372 1.00 57.69 94 ILE A CA 1
ATOM 737 C C . ILE A 1 94 ? 22.189 -4.385 -38.641 1.00 57.69 94 ILE A C 1
ATOM 739 O O . ILE A 1 94 ? 22.950 -3.420 -38.660 1.00 57.69 94 ILE A O 1
ATOM 743 N N . ASN A 1 95 ? 22.619 -5.638 -38.754 1.00 51.78 95 ASN A N 1
ATOM 744 C CA . ASN A 1 95 ? 23.961 -5.958 -39.199 1.00 51.78 95 ASN A CA 1
ATOM 745 C C . ASN A 1 95 ? 24.040 -5.622 -40.693 1.00 51.78 95 ASN A C 1
ATOM 747 O O . ASN A 1 95 ? 23.793 -6.478 -41.538 1.00 51.78 95 ASN A O 1
ATOM 751 N N . ILE A 1 96 ? 24.308 -4.357 -41.018 1.00 58.19 96 ILE A N 1
ATOM 752 C CA . ILE A 1 96 ? 24.656 -3.949 -42.380 1.00 58.19 96 ILE A CA 1
ATOM 753 C C . ILE A 1 96 ? 26.144 -4.261 -42.554 1.00 58.19 96 ILE A C 1
ATOM 755 O O . ILE A 1 96 ? 26.991 -3.373 -42.512 1.00 58.19 96 ILE A O 1
ATOM 759 N N . ALA A 1 97 ? 26.472 -5.547 -42.667 1.00 53.06 97 ALA A N 1
ATOM 760 C CA . ALA A 1 97 ? 27.732 -5.942 -43.272 1.00 53.06 97 ALA A CA 1
ATOM 761 C C . ALA A 1 97 ? 27.549 -5.788 -44.790 1.00 53.06 97 ALA A C 1
ATOM 763 O O . ALA A 1 97 ? 26.747 -6.511 -45.385 1.00 53.06 97 ALA A O 1
ATOM 764 N N . LEU A 1 98 ? 28.204 -4.767 -45.353 1.00 43.81 98 LEU A N 1
ATOM 765 C CA . LEU A 1 98 ? 28.375 -4.545 -46.794 1.00 43.81 98 LEU A CA 1
ATOM 766 C C . LEU A 1 98 ? 29.382 -5.542 -47.372 1.00 43.81 98 LEU A C 1
ATOM 768 O O . LEU A 1 98 ? 30.390 -5.810 -46.676 1.00 43.81 98 LEU A O 1
#

Secondary structure (DSSP, 8-state):
-----HHHHHHHHHHHHHHHHTHHHHHHTTEEE-TTS-EEE-HHHHHHS-HHHHHHHHSTTSHHHHHHHHHHHHHHHHHHHHHHHHHHHSS-------

Foldseek 3Di:
DDLPDPQLVVLVVVLLVLCVVCQVLCVQLQWHQDPVRDIDGDVVSNVVRDPVSVCCQCPCPHPNPVSNVVSVVSNVVRVVVSVVCVVPPDPDPPVPPD

Sequence (98 aa):
KTTDSHDTKRYLKQLKSLTSKYSSELSEIGITVERSGKLTVNEDLLKTANNSKVRKIFSPDQEYSKKAYSICGKFNTAVRDDIVSQINGKGLHINIAL

Radius of gyration: 19.02 Å; chains: 1; bounding box: 46×26×58 Å

pLDDT: mean 85.84, std 14.57, range [39.47, 96.38]